Protein AF-A0A2W7ARC0-F1 (afdb_monomer_lite)

Secondary structure (DSSP, 8-state):
----PPP-PPP---TT--SPPPEEESSSSEEEEE-TTSEEEEEETTTTEEEEEEE---TTS---EEEEEEE-----SSS--PPPEEEEEETTS-EEEEETTT--EEEE--SSSSEEEEEEE-TTSS-EEEEEEP---------

pLDDT: mean 78.65, std 15.86, range [43.88, 94.88]

Sequence (143 aa):
MPKVTPKNYTDITLENHIGGSEVAAIDSETVVVSSRLGNLSVIDLKSMQIVKQNFVGSDYGSCTLRSLQTHLGYANDDESQIDPSCAVATQGGYGVFWDLKQLEAKKFYPDSEGSVACVAFIPTRDLLAMGMGSYPLTHYPMK

Structure (mmCIF, N/CA/C/O backbone):
data_AF-A0A2W7ARC0-F1
#
_entry.id   AF-A0A2W7ARC0-F1
#
loop_
_atom_site.group_PDB
_atom_site.id
_atom_site.type_symbol
_atom_site.label_atom_id
_atom_site.label_alt_id
_atom_site.label_comp_id
_atom_site.label_asym_id
_atom_site.label_entity_id
_atom_site.label_seq_id
_atom_site.pdbx_PDB_ins_code
_atom_site.Cartn_x
_atom_site.Cartn_y
_atom_site.Cartn_z
_atom_site.occupancy
_atom_site.B_iso_or_equiv
_atom_site.auth_seq_id
_atom_site.auth_comp_id
_atom_site.auth_asym_id
_atom_site.auth_atom_id
_atom_site.pdbx_PDB_model_num
ATOM 1 N N . MET A 1 1 ? -41.002 -4.496 14.009 1.00 55.19 1 MET A N 1
ATOM 2 C CA . MET A 1 1 ? -39.684 -4.346 13.353 1.00 55.19 1 MET A CA 1
ATOM 3 C C . MET A 1 1 ? -39.048 -3.062 13.866 1.00 55.19 1 MET A C 1
ATOM 5 O O . MET A 1 1 ? -39.725 -2.040 13.799 1.00 55.19 1 MET A O 1
ATOM 9 N N . PRO A 1 2 ? -37.838 -3.087 14.450 1.00 45.12 2 PRO A N 1
ATOM 10 C CA . PRO A 1 2 ? -37.184 -1.863 14.903 1.00 45.12 2 PRO A CA 1
ATOM 11 C C . PRO A 1 2 ? -36.815 -0.991 13.695 1.00 45.12 2 PRO A C 1
ATOM 13 O O . PRO A 1 2 ? -36.273 -1.480 12.706 1.00 45.12 2 PRO A O 1
ATOM 16 N N . LYS A 1 3 ? -37.147 0.303 13.767 1.00 43.88 3 LYS A N 1
ATOM 17 C CA . LYS A 1 3 ? -36.721 1.315 12.795 1.00 43.88 3 LYS A CA 1
ATOM 18 C C . LYS A 1 3 ? -35.213 1.509 12.955 1.00 43.88 3 LYS A C 1
ATOM 20 O O . LYS A 1 3 ? -34.773 2.013 13.984 1.00 43.88 3 LYS A O 1
ATOM 25 N N . VAL A 1 4 ? -34.435 1.105 11.955 1.00 54.69 4 VAL A N 1
ATOM 26 C CA . VAL A 1 4 ? -33.015 1.456 11.878 1.00 54.69 4 VAL A CA 1
ATOM 27 C C . VAL A 1 4 ? -32.942 2.904 11.414 1.00 54.69 4 VAL A C 1
ATOM 29 O O . VAL A 1 4 ? -33.213 3.208 10.254 1.00 54.69 4 VAL A O 1
ATOM 32 N N . THR A 1 5 ? -32.644 3.812 12.335 1.00 50.38 5 THR A N 1
ATOM 33 C CA . THR A 1 5 ? -32.344 5.203 11.996 1.00 50.38 5 THR A CA 1
ATOM 34 C C . THR A 1 5 ? -30.940 5.236 11.387 1.00 50.38 5 THR A C 1
ATOM 36 O O . THR A 1 5 ? -30.013 4.740 12.035 1.00 50.38 5 THR A O 1
ATOM 39 N N . PRO A 1 6 ? -30.745 5.759 10.162 1.00 52.31 6 PRO A N 1
ATOM 40 C CA . PRO A 1 6 ? -29.411 5.869 9.584 1.00 52.31 6 PRO A CA 1
ATOM 41 C C . PRO A 1 6 ? -28.546 6.738 10.501 1.00 52.31 6 PRO A C 1
ATOM 43 O O . PRO A 1 6 ? -28.957 7.825 10.909 1.00 52.31 6 PRO A O 1
ATOM 46 N N . LYS A 1 7 ? -27.369 6.229 10.879 1.00 60.94 7 LYS A N 1
ATOM 47 C CA . LYS A 1 7 ? -26.376 7.037 11.588 1.00 60.94 7 LYS A CA 1
ATOM 48 C C . LYS A 1 7 ? -25.943 8.158 10.646 1.00 60.94 7 LYS A C 1
ATOM 50 O O . LYS A 1 7 ? -25.679 7.900 9.476 1.00 60.94 7 LYS A O 1
ATOM 55 N N . ASN A 1 8 ? -25.879 9.383 11.160 1.00 49.66 8 ASN A N 1
ATOM 56 C CA . ASN A 1 8 ? -25.238 10.483 10.451 1.00 49.66 8 ASN A CA 1
ATOM 57 C C . ASN A 1 8 ? -23.766 10.105 10.270 1.00 49.66 8 ASN A C 1
ATOM 59 O O . ASN A 1 8 ? -23.024 10.037 11.250 1.00 49.66 8 ASN A O 1
ATOM 63 N N . TYR A 1 9 ? -23.378 9.781 9.041 1.00 50.75 9 TYR A N 1
ATOM 64 C CA . TYR A 1 9 ? -21.982 9.593 8.688 1.00 50.75 9 TYR A CA 1
ATOM 65 C C . TYR A 1 9 ? -21.359 10.984 8.621 1.00 50.75 9 TYR A C 1
ATOM 67 O O . TYR A 1 9 ? -21.796 11.823 7.838 1.00 50.75 9 TYR A O 1
ATOM 75 N N . THR A 1 10 ? -20.397 11.258 9.494 1.00 54.50 10 THR A N 1
ATOM 76 C CA . THR A 1 10 ? -19.549 12.438 9.345 1.00 54.50 10 THR A CA 1
ATOM 77 C C . THR A 1 10 ? -18.678 12.198 8.118 1.00 54.50 10 THR A C 1
ATOM 79 O O . THR A 1 10 ? -17.934 11.216 8.087 1.00 54.50 10 THR A O 1
ATOM 82 N N . ASP A 1 11 ? -18.795 13.053 7.105 1.00 59.78 11 ASP A N 1
ATOM 83 C CA . ASP A 1 11 ? -17.929 12.982 5.932 1.00 59.78 11 ASP A CA 1
ATOM 84 C C . ASP A 1 11 ? -16.473 13.178 6.370 1.00 59.78 11 ASP A C 1
ATOM 86 O O . ASP A 1 11 ? -16.124 14.182 6.997 1.00 59.78 11 ASP A O 1
ATOM 90 N N . ILE A 1 12 ? -15.609 12.211 6.052 1.00 60.75 12 ILE A N 1
ATOM 91 C CA . ILE A 1 12 ? -14.163 12.411 6.154 1.00 60.75 12 ILE A CA 1
ATOM 92 C C . ILE A 1 12 ? -13.763 13.222 4.932 1.00 60.75 12 ILE A C 1
ATOM 94 O O . ILE A 1 12 ? -13.581 12.676 3.841 1.00 60.75 12 ILE A O 1
ATOM 98 N N . THR A 1 13 ? -13.609 14.530 5.107 1.00 63.31 13 THR A N 1
ATOM 99 C CA . THR A 1 13 ? -12.986 15.354 4.076 1.00 63.31 13 THR A CA 1
ATOM 100 C C . THR A 1 13 ? -11.495 15.055 4.070 1.00 63.31 13 THR A C 1
ATOM 102 O O . THR A 1 13 ? -10.721 15.539 4.892 1.00 63.31 13 THR A O 1
ATOM 105 N N . LEU A 1 14 ? -11.081 14.224 3.123 1.00 65.31 14 LEU A N 1
ATOM 106 C CA . LEU A 1 14 ? -9.682 13.991 2.822 1.00 65.31 14 LEU A CA 1
ATOM 107 C C . LEU A 1 14 ? -9.143 15.192 2.028 1.00 65.31 14 LEU A C 1
ATOM 109 O O . LEU A 1 14 ? -8.971 15.108 0.817 1.00 65.31 14 LEU A O 1
ATOM 113 N N . GLU A 1 15 ? -8.883 16.319 2.698 1.00 56.25 15 GLU A N 1
ATOM 114 C CA . GLU A 1 15 ? -8.500 17.601 2.061 1.00 56.25 15 GLU A CA 1
ATOM 115 C C . GLU A 1 15 ? -7.255 17.503 1.153 1.00 56.25 15 GLU A C 1
ATOM 117 O O . GLU A 1 15 ? -7.057 18.327 0.264 1.00 56.25 15 GLU A O 1
ATOM 122 N N . ASN A 1 16 ? -6.459 16.439 1.309 1.00 56.88 16 ASN A N 1
ATOM 123 C CA . ASN A 1 16 ? -5.255 16.151 0.523 1.00 56.88 16 ASN A CA 1
ATOM 124 C C . ASN A 1 16 ? -5.416 15.004 -0.499 1.00 56.88 16 ASN A C 1
ATOM 126 O O . ASN A 1 16 ? -4.430 14.568 -1.109 1.00 56.88 16 ASN A O 1
ATOM 130 N N . HIS A 1 17 ? -6.631 14.480 -0.681 1.00 59.38 17 HIS A N 1
ATOM 131 C CA . HIS A 1 17 ? -6.941 13.445 -1.667 1.00 59.38 17 HIS A CA 1
ATOM 132 C C . HIS A 1 17 ? -7.641 14.062 -2.874 1.00 59.38 17 HIS A C 1
ATOM 134 O O . HIS A 1 17 ? -8.861 14.149 -2.954 1.00 59.38 17 HIS A O 1
ATOM 140 N N . ILE A 1 18 ? -6.834 14.509 -3.834 1.00 60.06 18 ILE A N 1
ATOM 141 C CA . ILE A 1 18 ? -7.318 15.040 -5.109 1.00 60.06 18 ILE A CA 1
ATOM 142 C C . ILE A 1 18 ? -7.261 13.927 -6.165 1.00 60.06 18 ILE A C 1
ATOM 144 O O . ILE A 1 18 ? -6.210 13.316 -6.375 1.00 60.06 18 ILE A O 1
ATOM 148 N N . GLY A 1 19 ? -8.373 13.700 -6.872 1.00 60.50 19 GLY A N 1
ATOM 149 C CA . GLY A 1 19 ? -8.468 12.791 -8.020 1.00 60.50 19 GLY A CA 1
ATOM 150 C C . GLY A 1 19 ? -8.958 11.376 -7.692 1.00 60.50 19 GLY A C 1
ATOM 151 O O . GLY A 1 19 ? -9.527 11.133 -6.639 1.00 60.50 19 GLY A O 1
ATOM 152 N N . GLY A 1 20 ? -8.788 10.444 -8.637 1.00 65.19 20 GLY A N 1
ATOM 153 C CA . GLY A 1 20 ? -9.197 9.045 -8.457 1.00 65.19 20 GLY A CA 1
ATOM 154 C C . GLY A 1 20 ? -8.427 8.369 -7.321 1.00 65.19 20 GLY A C 1
ATOM 155 O O . GLY A 1 20 ? -7.199 8.313 -7.382 1.00 65.19 20 GLY A O 1
ATOM 156 N N . SER A 1 21 ? -9.160 7.880 -6.325 1.00 78.88 21 SER A N 1
ATOM 157 C CA . SER A 1 21 ? -8.637 7.158 -5.165 1.00 78.88 21 SER A CA 1
ATOM 158 C C . SER A 1 21 ? -8.876 5.662 -5.310 1.00 78.88 21 SER A C 1
ATOM 160 O O . SER A 1 21 ? -9.968 5.238 -5.686 1.00 78.88 21 SER A O 1
ATOM 162 N N . GLU A 1 22 ? -7.871 4.864 -4.965 1.00 87.31 22 GLU A N 1
ATOM 163 C CA . GLU A 1 22 ? -8.044 3.432 -4.721 1.00 87.31 22 GLU A CA 1
ATOM 164 C C . GLU A 1 22 ? -8.187 3.185 -3.219 1.00 87.31 22 GLU A C 1
ATOM 166 O O . GLU A 1 22 ? -7.538 3.859 -2.411 1.00 87.31 22 GLU A O 1
ATOM 171 N N . VAL A 1 23 ? -9.030 2.217 -2.860 1.00 91.56 23 VAL A N 1
ATOM 172 C CA . VAL A 1 23 ? -9.313 1.826 -1.477 1.00 91.56 23 VAL A CA 1
ATOM 173 C C . VAL A 1 23 ? -9.073 0.330 -1.335 1.00 91.56 23 VAL A C 1
ATOM 175 O O . VAL A 1 23 ? -9.568 -0.451 -2.145 1.00 91.56 23 VAL A O 1
ATOM 178 N N . ALA A 1 24 ? -8.349 -0.065 -0.293 1.00 93.38 24 ALA A N 1
ATOM 179 C CA . ALA A 1 24 ? -8.139 -1.461 0.065 1.00 93.38 24 ALA A CA 1
ATOM 180 C C . ALA A 1 24 ? -8.403 -1.661 1.560 1.00 93.38 24 ALA A C 1
ATOM 182 O O . ALA A 1 24 ? -7.939 -0.880 2.391 1.00 93.38 24 ALA A O 1
ATOM 183 N N . ALA A 1 25 ? -9.164 -2.696 1.911 1.00 93.06 25 ALA A N 1
ATOM 184 C CA . ALA A 1 25 ? -9.420 -3.033 3.307 1.00 93.06 25 ALA A CA 1
ATOM 185 C C . ALA A 1 25 ? -8.179 -3.676 3.924 1.00 93.06 25 ALA A C 1
ATOM 187 O O . ALA A 1 25 ? -7.633 -4.615 3.351 1.00 93.06 25 ALA A O 1
ATOM 188 N N . ILE A 1 26 ? -7.735 -3.184 5.078 1.00 90.94 26 ILE A N 1
ATOM 189 C CA . ILE A 1 26 ? -6.732 -3.899 5.870 1.00 90.94 26 ILE A CA 1
ATOM 190 C C . ILE A 1 26 ? -7.485 -4.950 6.673 1.00 90.94 26 ILE A C 1
ATOM 192 O O . ILE A 1 26 ? -7.276 -6.130 6.461 1.00 90.94 26 ILE A O 1
ATOM 196 N N . ASP A 1 27 ? -8.432 -4.530 7.508 1.00 90.31 27 ASP A N 1
ATOM 197 C CA . ASP A 1 27 ? -9.281 -5.410 8.308 1.00 90.31 27 ASP A CA 1
ATOM 198 C C . ASP A 1 27 ? -10.741 -4.914 8.303 1.00 90.31 27 ASP A C 1
ATOM 200 O O . ASP A 1 27 ? -11.146 -4.116 7.455 1.00 90.31 27 ASP A O 1
ATOM 204 N N . SER A 1 28 ? -11.568 -5.417 9.223 1.00 89.50 28 SER A N 1
ATOM 205 C CA . SER A 1 28 ? -12.978 -5.020 9.338 1.00 89.50 28 SER A CA 1
ATOM 206 C C . SER A 1 28 ? -13.199 -3.580 9.816 1.00 89.50 28 SER A C 1
ATOM 208 O O . SER A 1 28 ? -14.323 -3.084 9.759 1.00 89.50 28 SER A O 1
ATOM 210 N N . GLU A 1 29 ? -12.166 -2.928 10.337 1.00 92.81 29 GLU A N 1
ATOM 211 C CA . GLU A 1 29 ? -12.225 -1.628 11.006 1.00 92.81 29 GLU A CA 1
ATOM 212 C C . GLU A 1 29 ? -11.276 -0.605 10.386 1.00 92.81 29 GLU A C 1
ATOM 214 O O . GLU A 1 29 ? -11.409 0.581 10.670 1.00 92.81 29 GLU A O 1
ATOM 219 N N . THR A 1 30 ? -10.353 -1.024 9.522 1.00 92.81 30 THR A N 1
ATOM 220 C CA . THR A 1 30 ? -9.344 -0.151 8.932 1.00 92.81 30 THR A CA 1
ATOM 221 C C . THR A 1 30 ? -9.199 -0.352 7.426 1.00 92.81 30 THR A C 1
ATOM 223 O O . THR A 1 30 ? -9.234 -1.465 6.895 1.00 92.81 30 THR A O 1
ATOM 226 N N . VAL A 1 31 ? -9.015 0.757 6.708 1.00 94.38 31 VAL A N 1
ATOM 227 C CA . VAL A 1 31 ? -8.797 0.777 5.252 1.00 94.38 31 VAL A CA 1
ATOM 228 C C . VAL A 1 31 ? -7.579 1.621 4.907 1.00 94.38 31 VAL A C 1
ATOM 230 O O . VAL A 1 31 ? -7.291 2.598 5.593 1.00 94.38 31 VAL A O 1
ATOM 233 N N . VAL A 1 32 ? -6.890 1.288 3.817 1.00 94.50 32 VAL A N 1
ATOM 234 C CA . VAL A 1 32 ? -5.941 2.190 3.155 1.00 94.50 32 VAL A CA 1
ATOM 235 C C . VAL A 1 32 ? -6.660 2.890 2.014 1.00 94.50 32 VAL A C 1
ATOM 237 O O . VAL A 1 32 ? -7.270 2.242 1.165 1.00 94.50 32 VAL A O 1
ATOM 240 N N . VAL A 1 33 ? -6.542 4.211 1.969 1.00 92.94 33 VAL A N 1
ATOM 241 C CA . VAL A 1 33 ? -6.995 5.047 0.860 1.00 92.94 33 VAL A CA 1
ATOM 242 C C . VAL A 1 33 ? -5.791 5.714 0.226 1.00 92.94 33 VAL A C 1
ATOM 244 O O . VAL A 1 33 ? -4.914 6.229 0.920 1.00 92.94 33 VAL A O 1
ATOM 247 N N . SER A 1 34 ? -5.762 5.730 -1.098 1.00 90.50 34 SER A N 1
ATOM 248 C CA . SER A 1 34 ? -4.731 6.415 -1.866 1.00 90.50 34 SER A CA 1
ATOM 249 C C . SER A 1 34 ? -5.224 7.705 -2.514 1.00 90.50 34 SER A C 1
ATOM 251 O O . SER A 1 34 ? -6.390 7.823 -2.891 1.00 90.50 34 SER A O 1
ATOM 253 N N . SER A 1 35 ? -4.307 8.656 -2.701 1.00 87.62 35 SER A N 1
ATOM 254 C CA . SER A 1 35 ? -4.512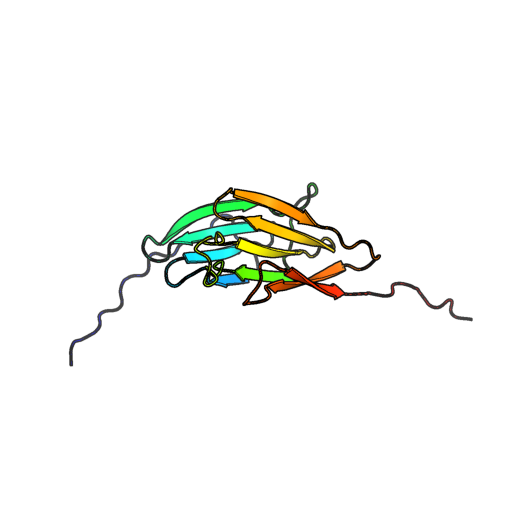 9.846 -3.529 1.00 87.62 35 SER A CA 1
ATOM 255 C C . SER A 1 35 ? -3.698 9.774 -4.818 1.00 87.62 35 SER A C 1
ATOM 257 O O . SER A 1 35 ? -2.639 9.145 -4.860 1.00 87.62 35 SER A O 1
ATOM 259 N N . ARG A 1 36 ? -4.096 10.530 -5.854 1.00 81.56 36 ARG A N 1
ATOM 260 C CA . ARG A 1 36 ? -3.255 10.710 -7.058 1.00 81.56 36 ARG A CA 1
ATOM 261 C C . ARG A 1 36 ? -1.941 11.441 -6.800 1.00 81.56 36 ARG A C 1
ATOM 263 O O . ARG A 1 36 ? -1.055 11.467 -7.656 1.00 81.56 36 ARG A O 1
ATOM 270 N N . LEU A 1 37 ? -1.810 12.090 -5.649 1.00 84.00 37 LEU A N 1
ATOM 271 C CA . LEU A 1 37 ? -0.558 12.730 -5.274 1.00 84.00 37 LEU A CA 1
ATOM 272 C C . LEU A 1 37 ? 0.451 11.711 -4.737 1.00 84.00 37 LEU A C 1
ATOM 274 O O . LEU A 1 37 ? 1.626 12.040 -4.660 1.00 84.00 37 LEU A O 1
ATOM 278 N N . GLY A 1 38 ? 0.028 10.474 -4.458 1.00 87.38 38 GLY A N 1
ATOM 279 C CA . GLY A 1 38 ? 0.865 9.444 -3.853 1.00 87.38 38 GLY A CA 1
ATOM 280 C C . GLY A 1 38 ? 0.778 9.429 -2.330 1.00 87.38 38 GLY A C 1
ATOM 281 O O . GLY A 1 38 ? 1.660 8.871 -1.690 1.00 87.38 38 GLY A O 1
ATOM 282 N N . ASN A 1 39 ? -0.250 10.040 -1.731 1.00 89.69 39 ASN A N 1
ATOM 283 C CA . ASN A 1 39 ? -0.521 9.855 -0.306 1.00 89.69 39 ASN A CA 1
ATOM 284 C C . ASN A 1 39 ? -1.251 8.529 -0.102 1.00 89.69 39 ASN A C 1
ATOM 286 O O . ASN A 1 39 ? -2.242 8.267 -0.780 1.00 89.69 39 ASN A O 1
ATOM 290 N N . LEU A 1 40 ? -0.798 7.739 0.862 1.00 92.00 40 LEU A N 1
ATOM 291 C CA . LEU A 1 40 ? -1.526 6.610 1.420 1.00 92.00 40 LEU A CA 1
ATOM 292 C C . LEU A 1 40 ? -1.968 6.986 2.828 1.00 92.00 40 LEU A C 1
ATOM 294 O O . LEU A 1 40 ? -1.141 7.379 3.646 1.00 92.00 40 LEU A O 1
ATOM 298 N N . SER A 1 41 ? -3.258 6.870 3.111 1.00 93.19 41 SER A N 1
ATOM 299 C CA . SER A 1 41 ? -3.852 7.172 4.411 1.00 93.19 41 SER A CA 1
ATOM 300 C C . SER A 1 41 ? -4.539 5.923 4.943 1.00 93.19 41 SER A C 1
ATOM 302 O O . SER A 1 41 ? -5.407 5.373 4.272 1.00 93.19 41 SER A O 1
ATOM 304 N N . VAL A 1 42 ? -4.174 5.486 6.146 1.00 94.25 42 VAL A N 1
ATOM 305 C CA . VAL A 1 42 ? -4.932 4.469 6.880 1.00 94.25 42 VAL A CA 1
ATOM 306 C C . VAL A 1 42 ? -6.037 5.173 7.645 1.00 94.25 42 VAL A C 1
ATOM 308 O O . VAL A 1 42 ? -5.755 6.081 8.427 1.00 94.25 42 VAL A O 1
ATOM 311 N N . ILE A 1 43 ? -7.275 4.752 7.425 1.00 93.88 43 ILE A N 1
ATOM 312 C CA . ILE A 1 43 ? -8.461 5.306 8.067 1.00 93.88 43 ILE A CA 1
ATOM 313 C C . ILE A 1 43 ? -9.045 4.250 8.992 1.00 93.88 43 ILE A C 1
ATOM 315 O O . ILE A 1 43 ? -9.326 3.134 8.556 1.00 93.88 43 ILE A O 1
ATOM 319 N N . ASP A 1 44 ? -9.248 4.623 10.250 1.00 93.19 44 ASP A N 1
ATOM 320 C CA . ASP A 1 44 ? -10.059 3.857 11.188 1.00 93.19 44 ASP A CA 1
ATOM 321 C C . ASP A 1 44 ? -11.538 4.187 10.950 1.00 93.19 44 ASP A C 1
ATOM 323 O O . ASP A 1 44 ? -11.967 5.334 11.070 1.00 93.19 44 ASP A O 1
ATOM 327 N N . LEU A 1 45 ? -12.319 3.177 10.577 1.00 90.75 45 LEU A N 1
ATOM 328 C CA . LEU A 1 45 ? -13.721 3.302 10.178 1.00 90.75 45 LEU A CA 1
ATOM 329 C C . LEU A 1 45 ? -14.663 3.541 11.363 1.00 90.75 45 LEU A C 1
ATOM 331 O O . LEU A 1 45 ? -15.796 3.979 11.169 1.00 90.75 45 LEU A O 1
ATOM 335 N N . LYS A 1 46 ? -14.237 3.239 12.595 1.00 91.94 46 LYS A N 1
ATOM 336 C CA . LYS A 1 46 ? -15.052 3.476 13.796 1.00 91.94 46 LYS A CA 1
ATOM 337 C C . LYS A 1 46 ? -15.025 4.942 14.205 1.00 91.94 46 LYS A C 1
ATOM 339 O O . LYS A 1 46 ? -16.067 5.530 14.486 1.00 91.94 46 LYS A O 1
ATOM 344 N N . SER A 1 47 ? -13.826 5.503 14.272 1.00 91.69 47 SER A N 1
ATOM 345 C CA . SER A 1 47 ? -13.546 6.890 14.636 1.00 91.69 47 SER A CA 1
ATOM 346 C C . SER A 1 47 ? -13.633 7.838 13.444 1.00 91.69 47 SER A C 1
ATOM 348 O O . SER A 1 47 ? -13.766 9.046 13.640 1.00 91.69 47 SER A O 1
ATOM 350 N N . MET A 1 48 ? -13.586 7.297 12.223 1.00 88.38 48 MET A N 1
ATOM 351 C CA . MET A 1 48 ? -13.536 8.056 10.978 1.00 88.38 48 MET A CA 1
ATOM 352 C C . MET A 1 48 ? -12.330 9.010 10.948 1.00 88.38 48 MET A C 1
ATOM 354 O O . MET A 1 48 ? -12.439 10.157 10.521 1.00 88.38 48 MET A O 1
ATOM 358 N N . GLN A 1 49 ? -11.177 8.551 11.447 1.00 90.31 49 GLN A N 1
ATOM 359 C CA . GLN A 1 49 ? -9.939 9.333 11.532 1.00 90.31 49 GLN A CA 1
ATOM 360 C C . GLN A 1 49 ? -8.812 8.703 10.718 1.00 90.31 49 GLN A C 1
ATOM 362 O O . GLN A 1 49 ? -8.702 7.480 10.617 1.00 90.31 49 GLN A O 1
ATOM 367 N N . ILE A 1 50 ? -7.928 9.551 10.187 1.00 91.81 50 ILE A N 1
ATOM 368 C CA . ILE A 1 50 ? -6.651 9.102 9.627 1.00 91.81 50 ILE A CA 1
ATOM 369 C C . ILE A 1 50 ? -5.740 8.721 10.795 1.00 91.81 50 ILE A C 1
ATOM 371 O O . ILE A 1 50 ? -5.363 9.574 11.595 1.00 91.81 50 ILE A O 1
ATOM 375 N N . VAL A 1 51 ? -5.372 7.445 10.883 1.00 94.12 51 VAL A N 1
ATOM 376 C CA . VAL A 1 51 ? -4.503 6.926 11.952 1.00 94.12 51 VAL A CA 1
ATOM 377 C C . VAL A 1 51 ? -3.043 6.814 11.524 1.00 94.12 51 VAL A C 1
ATOM 379 O O . VAL A 1 51 ? -2.151 6.868 12.366 1.00 94.12 51 VAL A O 1
ATOM 382 N N . LYS A 1 52 ? -2.781 6.655 10.220 1.00 93.38 52 LYS A N 1
ATOM 383 C CA . LYS A 1 52 ? -1.428 6.608 9.642 1.00 93.38 52 LYS A CA 1
ATOM 384 C C . LYS A 1 52 ? -1.436 7.261 8.270 1.00 93.38 52 LYS A C 1
ATOM 386 O O . LYS A 1 52 ? -2.427 7.169 7.547 1.00 93.38 52 LYS A O 1
ATOM 391 N N . GLN A 1 53 ? -0.321 7.866 7.886 1.00 92.44 53 GLN A N 1
ATOM 392 C CA . GLN A 1 53 ? -0.150 8.406 6.546 1.00 92.44 53 GLN A CA 1
ATOM 393 C C . GLN A 1 53 ? 1.286 8.215 6.072 1.00 92.44 53 GLN A C 1
ATOM 395 O O . GLN A 1 53 ? 2.221 8.311 6.863 1.00 92.44 53 GLN A O 1
ATOM 400 N N . ASN A 1 54 ? 1.449 7.956 4.779 1.00 91.81 54 ASN A N 1
ATOM 401 C CA . ASN A 1 54 ? 2.750 7.880 4.135 1.00 91.81 54 ASN A CA 1
ATOM 402 C C . ASN A 1 54 ? 2.683 8.461 2.719 1.00 91.81 54 ASN A C 1
ATOM 404 O O . ASN A 1 54 ? 1.640 8.405 2.067 1.00 91.81 54 ASN A O 1
ATOM 408 N N . PHE A 1 55 ? 3.790 9.019 2.241 1.00 90.75 55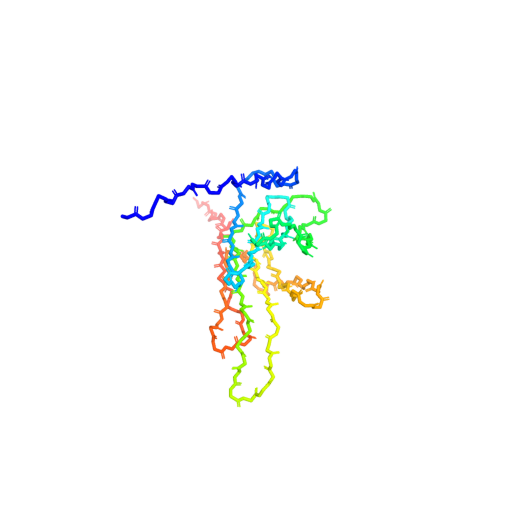 PHE A N 1
ATOM 409 C CA . PHE A 1 55 ? 3.915 9.519 0.879 1.00 90.75 55 PHE A CA 1
ATOM 410 C C . PHE A 1 55 ? 4.785 8.561 0.065 1.00 90.75 55 PHE A C 1
ATOM 412 O O . PHE A 1 55 ? 5.978 8.417 0.313 1.00 90.75 55 PHE A O 1
ATOM 419 N N . VAL A 1 56 ? 4.185 7.916 -0.932 1.00 89.62 56 VAL A N 1
ATOM 420 C CA . VAL A 1 56 ? 4.843 6.944 -1.824 1.00 89.62 56 VAL A CA 1
ATOM 421 C C . VAL A 1 56 ? 5.159 7.530 -3.200 1.00 89.62 56 VAL A C 1
ATOM 423 O O . VAL A 1 56 ? 5.511 6.807 -4.140 1.00 89.62 56 VAL A O 1
ATOM 426 N N . GLY A 1 57 ? 5.023 8.850 -3.338 1.00 85.00 57 GLY A N 1
ATOM 427 C CA . GLY A 1 57 ? 5.269 9.546 -4.586 1.00 85.00 57 GLY A CA 1
ATOM 428 C C . GLY A 1 57 ? 6.735 9.614 -5.007 1.00 85.00 57 GLY A C 1
ATOM 429 O O . GLY A 1 57 ? 7.650 9.153 -4.313 1.00 85.00 57 GLY A O 1
ATOM 430 N N . SER A 1 58 ? 6.943 10.157 -6.207 1.00 79.44 58 SER A N 1
ATOM 431 C CA . SER A 1 58 ? 8.280 10.459 -6.712 1.00 79.44 58 SER A CA 1
ATOM 432 C C . SER A 1 58 ? 8.748 11.817 -6.194 1.00 79.44 58 SER A C 1
ATOM 434 O O . SER A 1 58 ? 7.927 12.674 -5.853 1.00 79.44 58 SER A O 1
ATOM 436 N N . ASP A 1 59 ? 10.060 12.030 -6.203 1.00 72.12 59 ASP A N 1
ATOM 437 C CA . ASP A 1 59 ? 10.684 13.291 -5.782 1.00 72.12 59 ASP A CA 1
ATOM 438 C C . ASP A 1 59 ? 10.279 14.476 -6.684 1.00 72.12 59 ASP A C 1
ATOM 440 O O . ASP A 1 59 ? 10.449 15.634 -6.314 1.00 72.12 59 ASP A O 1
ATOM 444 N N . TYR A 1 60 ? 9.693 14.189 -7.854 1.00 65.44 60 TYR A N 1
ATOM 445 C CA . TYR A 1 60 ? 9.263 15.169 -8.853 1.00 65.44 60 TYR A CA 1
ATOM 446 C C . TYR A 1 60 ? 7.772 15.540 -8.767 1.00 65.44 60 TYR A C 1
ATOM 448 O O . TYR A 1 60 ? 7.293 16.338 -9.572 1.00 65.44 60 TYR A O 1
ATOM 456 N N . GLY A 1 61 ? 7.047 15.020 -7.770 1.00 61.31 61 GLY A N 1
ATOM 457 C CA . GLY A 1 61 ? 5.665 15.402 -7.481 1.00 61.31 61 GLY A CA 1
ATOM 458 C C . GLY A 1 61 ? 4.611 14.606 -8.260 1.00 61.31 61 GLY A C 1
ATOM 459 O O . GLY A 1 61 ? 4.764 14.305 -9.438 1.00 61.31 61 GLY A O 1
ATOM 460 N N . SER A 1 62 ? 3.517 14.286 -7.557 1.00 65.44 62 SER A N 1
ATOM 461 C CA . SER A 1 62 ? 2.417 13.394 -7.955 1.00 65.44 62 SER A CA 1
ATOM 462 C C . SER A 1 62 ? 2.842 11.967 -8.317 1.00 65.44 62 SER A C 1
ATOM 464 O O . SER A 1 62 ? 3.851 11.690 -8.960 1.00 65.44 62 SER A O 1
ATOM 466 N N . CYS A 1 63 ? 2.038 11.011 -7.871 1.00 74.56 63 CYS A N 1
ATOM 467 C CA . CYS A 1 63 ? 2.217 9.614 -8.192 1.00 74.56 63 CYS A CA 1
ATOM 468 C C . CYS A 1 63 ? 0.841 8.985 -8.253 1.00 74.56 63 CYS A C 1
ATOM 470 O O . CYS A 1 63 ? 0.210 8.703 -7.235 1.00 74.56 63 CYS A O 1
ATOM 472 N N . THR A 1 64 ? 0.351 8.832 -9.477 1.00 81.31 64 THR A N 1
ATOM 473 C CA . THR A 1 64 ? -0.893 8.108 -9.689 1.00 81.31 64 THR A CA 1
ATOM 474 C C . THR A 1 64 ? -0.606 6.628 -9.476 1.00 81.31 64 THR A C 1
ATOM 476 O O . THR A 1 64 ? 0.351 6.086 -10.039 1.00 81.31 64 THR A O 1
ATOM 479 N N . LEU A 1 65 ? -1.415 5.981 -8.645 1.00 87.00 65 LEU A N 1
ATOM 480 C CA . LEU A 1 65 ? -1.316 4.546 -8.429 1.00 87.00 65 LEU A CA 1
ATOM 481 C C . LEU A 1 65 ? -2.000 3.793 -9.570 1.00 87.00 65 LEU A C 1
ATOM 483 O O . LEU A 1 65 ? -2.903 4.312 -10.226 1.00 87.00 65 LEU A O 1
ATOM 487 N N . ARG A 1 66 ? -1.509 2.586 -9.838 1.00 87.69 66 ARG A N 1
ATOM 488 C CA . ARG A 1 66 ? -2.125 1.629 -10.767 1.00 87.69 66 ARG A CA 1
ATOM 489 C C . ARG A 1 66 ? -2.806 0.470 -10.043 1.00 87.69 66 ARG A C 1
ATOM 491 O O . ARG A 1 66 ? -3.604 -0.236 -10.648 1.00 87.69 66 ARG A O 1
ATOM 498 N N . SER A 1 67 ? -2.368 0.203 -8.818 1.00 92.00 67 SER A N 1
ATOM 499 C CA . SER A 1 67 ? -2.812 -0.919 -8.008 1.00 92.00 67 SER A CA 1
ATOM 500 C C . SER A 1 67 ? -2.449 -0.638 -6.560 1.00 92.00 67 SER A C 1
ATOM 502 O O . SER A 1 67 ? -1.299 -0.302 -6.277 1.00 92.00 67 SER A O 1
ATOM 504 N N . LEU A 1 68 ? -3.394 -0.866 -5.661 1.00 94.38 68 LEU A N 1
ATOM 505 C CA . LEU A 1 68 ? -3.239 -0.874 -4.214 1.00 94.38 68 LEU A CA 1
ATOM 506 C C . LEU A 1 68 ? -3.737 -2.219 -3.692 1.00 94.38 68 LEU A C 1
ATOM 508 O O . LEU A 1 68 ? -4.844 -2.646 -4.018 1.00 94.38 68 LEU A O 1
ATOM 512 N N . GLN A 1 69 ? -2.915 -2.891 -2.895 1.00 94.88 69 GLN A N 1
ATOM 513 C CA . GLN A 1 69 ? -3.261 -4.135 -2.217 1.00 94.88 69 GLN A CA 1
ATOM 514 C C . GLN A 1 69 ? -2.807 -4.079 -0.766 1.00 94.88 69 GLN A C 1
ATOM 516 O O . GLN A 1 69 ? -1.816 -3.434 -0.433 1.00 94.88 69 GLN A O 1
ATOM 521 N N . THR A 1 70 ? -3.523 -4.784 0.091 1.00 92.94 70 THR A N 1
ATOM 522 C CA . THR A 1 70 ? -3.265 -4.903 1.525 1.00 92.94 70 THR A CA 1
ATOM 523 C C . THR A 1 70 ? -3.113 -6.373 1.881 1.00 92.94 70 THR A C 1
ATOM 525 O O . THR A 1 70 ? -3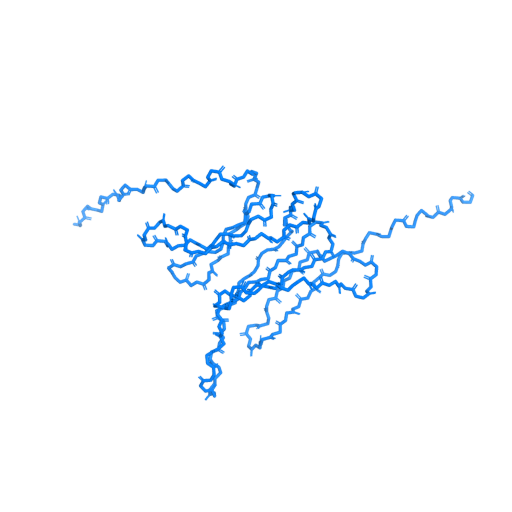.668 -7.254 1.224 1.00 92.94 70 THR A O 1
ATOM 528 N N . HIS A 1 71 ? -2.347 -6.639 2.928 1.00 89.31 71 HIS A N 1
ATOM 529 C CA . HIS A 1 71 ? -2.183 -7.961 3.497 1.00 89.31 71 HIS A CA 1
ATOM 530 C C . HIS A 1 71 ? -2.220 -7.833 5.012 1.00 89.31 71 HIS A C 1
ATOM 532 O O . HIS A 1 71 ? -1.469 -7.057 5.594 1.00 89.31 71 HIS A O 1
ATOM 538 N N . LEU A 1 72 ? -3.119 -8.581 5.647 1.00 82.50 72 LEU A N 1
ATOM 539 C CA . LEU A 1 72 ? -3.278 -8.592 7.103 1.00 82.50 72 LEU A CA 1
ATOM 540 C C . LEU A 1 72 ? -2.065 -9.154 7.838 1.00 82.50 72 LEU A C 1
ATOM 542 O O . LEU A 1 72 ? -1.915 -8.883 9.024 1.00 82.50 72 LEU A O 1
ATOM 546 N N . GLY A 1 73 ? -1.227 -9.919 7.132 1.00 68.12 73 GLY A N 1
ATOM 547 C CA . GLY A 1 73 ? -0.258 -10.794 7.760 1.00 68.12 73 GLY A CA 1
ATOM 548 C C . GLY A 1 73 ? -0.978 -11.994 8.367 1.00 68.12 73 GLY A C 1
ATOM 549 O O . GLY A 1 73 ? -1.742 -11.870 9.320 1.00 68.12 73 GLY A O 1
ATOM 550 N N . TYR A 1 74 ? -0.782 -13.180 7.799 1.00 60.66 74 TYR A N 1
ATOM 551 C CA . TYR A 1 74 ? -1.258 -14.394 8.452 1.00 60.66 74 TYR A CA 1
ATOM 552 C C . TYR A 1 74 ? -0.257 -14.789 9.533 1.00 60.66 74 TYR A C 1
ATOM 554 O O . TYR A 1 74 ? 0.929 -14.957 9.253 1.00 60.66 74 TYR A O 1
ATOM 562 N N . ALA A 1 75 ? -0.743 -14.966 10.761 1.00 51.34 75 ALA A N 1
ATOM 563 C CA . ALA A 1 75 ? -0.083 -15.863 11.693 1.00 51.34 75 ALA A CA 1
ATOM 564 C C . ALA A 1 75 ? -0.203 -17.260 11.075 1.00 51.34 75 ALA A C 1
ATOM 566 O O . ALA A 1 75 ? -1.298 -17.820 11.004 1.00 51.34 75 ALA A O 1
ATOM 567 N N . ASN A 1 76 ? 0.894 -17.788 10.539 1.00 51.34 76 ASN A N 1
ATOM 568 C CA . ASN A 1 76 ? 0.950 -19.222 10.289 1.00 51.34 76 ASN A CA 1
ATOM 569 C C . ASN A 1 76 ? 0.859 -19.949 11.644 1.00 51.34 76 ASN A C 1
ATOM 571 O O . ASN A 1 76 ? 0.984 -19.324 12.695 1.00 51.34 76 ASN A O 1
ATOM 575 N N . ASP A 1 77 ? 0.680 -21.270 11.623 1.00 52.56 77 ASP A N 1
ATOM 576 C CA . ASP A 1 77 ? 0.614 -22.144 12.812 1.00 52.56 77 ASP A CA 1
ATOM 577 C C . ASP A 1 77 ? 1.835 -22.040 13.766 1.00 52.56 77 ASP A C 1
ATOM 579 O O . ASP A 1 77 ? 1.861 -22.670 14.821 1.00 52.56 77 ASP A O 1
ATOM 583 N N . ASP A 1 78 ? 2.837 -21.239 13.395 1.00 56.38 78 ASP A N 1
ATOM 584 C CA . ASP A 1 78 ? 3.995 -20.814 14.171 1.00 56.38 78 ASP A CA 1
ATOM 585 C C . ASP A 1 78 ? 3.797 -19.313 14.492 1.00 56.38 78 ASP A C 1
ATOM 587 O O . ASP A 1 78 ? 3.817 -18.482 13.583 1.00 56.38 78 ASP A O 1
ATOM 591 N N . GLU A 1 79 ? 3.532 -18.982 15.762 1.00 51.94 79 GLU A N 1
ATOM 592 C CA . GLU A 1 79 ? 2.949 -17.747 16.349 1.00 51.94 79 GLU A CA 1
ATOM 593 C C . GLU A 1 79 ? 3.546 -16.370 15.958 1.00 51.94 79 GLU A C 1
ATOM 595 O O . GLU A 1 79 ? 3.210 -15.344 16.556 1.00 51.94 79 GLU A O 1
ATOM 600 N N . SER A 1 80 ? 4.422 -16.278 14.962 1.00 55.62 80 SER A N 1
ATOM 601 C CA . SER A 1 80 ? 4.866 -15.004 14.404 1.00 55.62 80 SER A CA 1
ATOM 602 C C . SER A 1 80 ? 3.728 -14.332 13.632 1.00 55.62 80 SER A C 1
ATOM 604 O O . SER A 1 80 ? 3.524 -14.562 12.441 1.00 55.62 80 SER A O 1
ATOM 606 N N . GLN A 1 81 ? 2.974 -13.491 14.337 1.00 59.81 81 GLN A N 1
ATOM 607 C CA . GLN A 1 81 ? 2.053 -12.525 13.753 1.00 59.81 81 GLN A CA 1
ATOM 608 C C . GLN A 1 81 ? 2.826 -11.654 12.754 1.00 59.81 81 GLN A C 1
ATOM 610 O O . GLN A 1 81 ? 3.652 -10.830 13.148 1.00 59.81 81 GLN A O 1
ATOM 615 N N . ILE A 1 82 ? 2.589 -11.868 11.459 1.00 65.75 82 ILE A N 1
ATOM 616 C CA . ILE A 1 82 ? 3.073 -10.960 10.421 1.00 65.75 82 ILE A CA 1
ATOM 617 C C . ILE A 1 82 ? 2.260 -9.677 10.551 1.00 65.75 82 ILE A C 1
ATOM 619 O O . ILE A 1 82 ? 1.042 -9.709 10.722 1.00 65.75 82 ILE A O 1
ATOM 623 N N . ASP A 1 83 ? 2.947 -8.547 10.512 1.00 79.38 83 ASP A N 1
ATOM 624 C CA . ASP A 1 83 ? 2.309 -7.254 10.670 1.00 79.38 83 ASP A CA 1
ATOM 625 C C . ASP A 1 83 ? 1.563 -6.847 9.392 1.00 79.38 83 ASP A C 1
ATOM 627 O O . ASP A 1 83 ? 1.975 -7.206 8.282 1.00 79.38 83 ASP A O 1
ATOM 631 N N . PRO A 1 84 ? 0.457 -6.093 9.517 1.00 88.56 84 PRO A N 1
ATOM 632 C CA . PRO A 1 84 ? -0.306 -5.680 8.358 1.00 88.56 84 PRO A CA 1
ATOM 633 C C . PRO A 1 84 ? 0.559 -4.804 7.449 1.00 88.56 84 PRO A C 1
ATOM 635 O O . PRO A 1 84 ? 1.302 -3.926 7.896 1.00 88.56 84 PRO A O 1
ATOM 638 N N . SER A 1 85 ? 0.447 -5.032 6.152 1.00 91.69 85 SER A N 1
ATOM 639 C CA . SER A 1 85 ? 1.239 -4.362 5.132 1.00 91.69 85 SER A CA 1
ATOM 640 C C . SER A 1 85 ? 0.371 -3.968 3.949 1.00 91.69 85 SER A C 1
ATOM 642 O O . SER A 1 85 ? -0.747 -4.453 3.757 1.00 91.69 85 SER A O 1
ATOM 644 N N . CYS A 1 86 ? 0.870 -3.038 3.146 1.00 93.69 86 CYS A N 1
ATOM 645 C CA . CYS A 1 86 ? 0.268 -2.738 1.860 1.00 93.69 86 CYS A CA 1
ATOM 646 C C . CYS A 1 86 ? 1.334 -2.588 0.784 1.00 93.69 86 CYS A C 1
ATOM 648 O O . CYS A 1 86 ? 2.484 -2.248 1.052 1.00 93.69 86 CYS A O 1
ATOM 650 N N . ALA A 1 87 ? 0.941 -2.875 -0.446 1.00 94.69 87 ALA A N 1
ATOM 651 C CA . ALA A 1 87 ? 1.780 -2.744 -1.612 1.00 94.69 87 ALA A CA 1
ATOM 652 C C . ALA A 1 87 ? 1.058 -1.903 -2.653 1.00 94.69 87 ALA A C 1
ATOM 654 O O . ALA A 1 87 ? -0.158 -2.012 -2.834 1.00 94.69 87 ALA A O 1
ATOM 655 N N . VAL A 1 88 ? 1.826 -1.090 -3.368 1.00 94.25 88 VAL A N 1
ATOM 656 C CA . VAL A 1 88 ? 1.317 -0.278 -4.466 1.00 94.25 88 VAL A CA 1
ATOM 657 C C . VAL A 1 88 ? 2.169 -0.428 -5.712 1.00 94.25 88 VAL A C 1
ATOM 659 O O . VAL A 1 88 ? 3.392 -0.523 -5.632 1.00 94.25 88 VAL A O 1
ATOM 662 N N . ALA A 1 89 ? 1.515 -0.399 -6.867 1.00 93.06 89 ALA A N 1
ATOM 663 C CA . ALA A 1 89 ? 2.146 -0.171 -8.158 1.00 93.06 89 ALA A CA 1
ATOM 664 C C . ALA A 1 89 ? 1.934 1.288 -8.562 1.00 93.06 89 ALA A C 1
ATOM 666 O O . ALA A 1 89 ? 0.824 1.815 -8.443 1.00 93.06 89 ALA A O 1
ATOM 667 N N . THR A 1 90 ? 2.976 1.941 -9.066 1.00 90.38 90 THR A N 1
ATOM 668 C CA . THR A 1 90 ? 2.920 3.361 -9.423 1.00 90.38 90 THR A CA 1
ATOM 669 C C . THR A 1 90 ? 2.984 3.581 -10.928 1.00 90.38 90 THR A C 1
ATOM 671 O O . THR A 1 90 ? 3.583 2.810 -11.679 1.00 90.38 90 THR A O 1
ATOM 674 N N . GLN A 1 91 ? 2.426 4.696 -11.400 1.00 85.06 91 GLN A N 1
ATOM 675 C CA . GLN A 1 91 ? 2.633 5.127 -12.782 1.00 85.06 91 GLN A CA 1
ATOM 676 C C . GLN A 1 91 ? 4.085 5.514 -13.084 1.00 85.06 91 GLN A C 1
ATOM 678 O O . GLN A 1 91 ? 4.477 5.441 -14.246 1.00 85.06 91 GLN A O 1
ATOM 683 N N . GLY A 1 92 ? 4.887 5.825 -12.058 1.00 83.62 92 GLY A N 1
ATOM 684 C CA . GLY A 1 92 ? 6.333 6.035 -12.169 1.00 83.62 92 GLY A CA 1
ATOM 685 C C . GLY A 1 92 ? 7.137 4.762 -12.460 1.00 83.62 92 GLY A C 1
ATOM 686 O O . GLY A 1 92 ? 8.352 4.833 -12.594 1.00 83.62 92 GLY A O 1
ATOM 687 N N . GLY A 1 93 ? 6.479 3.601 -12.557 1.00 87.44 93 GLY A N 1
ATOM 688 C CA . GLY A 1 93 ? 7.087 2.339 -12.978 1.00 87.44 93 GLY A CA 1
ATOM 689 C C . GLY A 1 93 ? 7.778 1.542 -11.884 1.00 87.44 93 GLY A C 1
ATOM 690 O O . GLY A 1 93 ? 8.289 0.466 -12.170 1.00 87.44 93 GLY A O 1
ATOM 691 N N . TYR A 1 94 ? 7.717 2.011 -10.645 1.00 90.62 94 TYR A N 1
ATOM 692 C CA . TYR A 1 94 ? 8.166 1.283 -9.466 1.00 90.62 94 TYR A CA 1
ATOM 693 C C . TYR A 1 94 ? 6.974 0.830 -8.629 1.00 90.62 94 TYR A C 1
ATOM 695 O O . TYR A 1 94 ? 5.852 1.325 -8.796 1.00 90.62 94 TYR A O 1
ATOM 703 N N . GLY A 1 95 ? 7.217 -0.085 -7.701 1.00 92.69 95 GLY A N 1
ATOM 704 C CA . GLY A 1 95 ? 6.261 -0.371 -6.644 1.00 92.69 95 GLY A CA 1
ATOM 705 C C . GLY A 1 95 ? 6.795 0.030 -5.277 1.00 92.69 95 GLY A C 1
ATOM 706 O O . GLY A 1 95 ? 7.981 0.320 -5.107 1.00 92.69 95 GLY A O 1
ATOM 707 N N . VAL A 1 96 ? 5.895 0.105 -4.304 1.00 94.31 96 VAL A N 1
ATOM 708 C CA . VAL A 1 96 ? 6.244 0.394 -2.911 1.00 94.31 96 VAL A CA 1
ATOM 709 C C . VAL A 1 96 ? 5.591 -0.636 -2.021 1.00 94.31 96 VAL A C 1
ATOM 711 O O . VAL A 1 96 ? 4.398 -0.891 -2.148 1.00 94.31 96 VAL A O 1
ATOM 714 N N . PHE A 1 97 ? 6.379 -1.207 -1.121 1.00 94.06 97 PHE A N 1
ATOM 715 C CA . PHE A 1 97 ? 5.899 -1.988 0.005 1.00 94.06 97 PHE A CA 1
ATOM 716 C C . PHE A 1 97 ? 5.915 -1.096 1.247 1.00 94.06 97 PHE A C 1
ATOM 718 O O . PHE A 1 97 ? 6.930 -0.461 1.527 1.00 94.06 97 PHE A O 1
ATOM 725 N N . TRP A 1 98 ? 4.805 -1.025 1.971 1.00 93.94 98 TRP A N 1
ATOM 726 C CA . TRP A 1 98 ? 4.667 -0.253 3.200 1.00 93.94 98 TRP A CA 1
ATOM 727 C C . TRP A 1 98 ? 4.269 -1.182 4.347 1.00 93.94 98 TRP A C 1
ATOM 729 O O . TRP A 1 98 ? 3.152 -1.703 4.382 1.00 93.94 98 TRP A O 1
ATOM 739 N N . ASP A 1 99 ? 5.196 -1.357 5.288 1.00 91.44 99 ASP A N 1
ATOM 740 C CA . ASP A 1 99 ? 4.938 -1.994 6.577 1.00 91.44 99 ASP A CA 1
ATOM 741 C C . ASP A 1 99 ? 4.136 -1.016 7.445 1.00 91.44 99 ASP A C 1
ATOM 743 O O . ASP A 1 99 ? 4.618 0.062 7.817 1.00 91.44 99 ASP A O 1
ATOM 747 N N . LEU A 1 100 ? 2.887 -1.371 7.759 1.00 90.12 100 LEU A N 1
ATOM 748 C CA . LEU A 1 100 ? 1.993 -0.467 8.475 1.00 90.12 100 LEU A CA 1
ATOM 749 C C . LEU A 1 100 ? 2.333 -0.376 9.962 1.00 90.12 100 LEU A C 1
ATOM 751 O O . LEU A 1 100 ? 1.900 0.584 10.600 1.00 90.12 100 LEU A O 1
ATOM 755 N N . LYS A 1 101 ? 3.069 -1.321 10.551 1.00 87.88 101 LYS A N 1
ATOM 756 C CA . LYS A 1 101 ? 3.475 -1.247 11.961 1.00 87.88 101 LYS A CA 1
ATOM 757 C C . LYS A 1 101 ? 4.765 -0.469 12.130 1.00 87.88 101 LYS A C 1
ATOM 759 O O . LYS A 1 101 ? 4.815 0.418 12.976 1.00 87.88 101 LYS A O 1
ATOM 764 N N . GLN A 1 102 ? 5.776 -0.783 11.328 1.00 87.88 102 GLN A N 1
ATOM 765 C CA . GLN A 1 102 ? 7.075 -0.111 11.373 1.00 87.88 102 GLN A CA 1
ATOM 766 C C . GLN A 1 102 ? 7.027 1.276 10.728 1.00 87.88 102 GLN A C 1
ATOM 768 O O . GLN A 1 102 ? 7.935 2.077 10.925 1.00 87.88 102 GLN A O 1
ATOM 773 N N . LEU A 1 103 ? 5.959 1.567 9.974 1.00 88.00 103 LEU A N 1
ATOM 774 C CA . LEU A 1 103 ? 5.805 2.780 9.171 1.00 88.00 103 LEU A CA 1
ATOM 775 C C . LEU A 1 103 ? 6.933 2.947 8.142 1.00 88.00 103 LEU A C 1
ATOM 777 O O . LEU A 1 103 ? 7.199 4.053 7.673 1.00 88.00 103 LEU A O 1
ATOM 781 N N . GLU A 1 104 ? 7.570 1.842 7.758 1.00 90.44 104 GLU A N 1
ATOM 782 C CA . GLU A 1 104 ? 8.663 1.824 6.799 1.00 90.44 104 GLU A CA 1
ATOM 783 C C . GLU A 1 104 ? 8.112 1.569 5.394 1.00 90.44 104 GLU A C 1
ATOM 785 O O . GLU A 1 104 ? 7.408 0.586 5.155 1.00 90.44 104 GLU A O 1
ATOM 790 N N . ALA A 1 105 ? 8.438 2.454 4.450 1.00 91.94 105 ALA A N 1
ATOM 791 C CA . ALA A 1 105 ? 8.140 2.258 3.037 1.00 91.94 105 ALA A CA 1
ATOM 792 C C . ALA A 1 105 ? 9.419 1.962 2.254 1.00 91.94 105 ALA A C 1
ATOM 794 O O . ALA A 1 105 ? 10.375 2.737 2.276 1.00 91.94 105 ALA A O 1
ATOM 795 N N . LYS A 1 106 ? 9.406 0.854 1.515 1.00 93.06 106 LYS A N 1
ATOM 796 C CA . LYS A 1 106 ? 10.494 0.413 0.644 1.00 93.06 106 LYS A CA 1
ATOM 797 C C . LYS A 1 106 ? 10.036 0.478 -0.802 1.00 93.06 106 LYS A C 1
ATOM 799 O O . LYS A 1 106 ? 9.100 -0.215 -1.200 1.00 93.06 106 LYS A O 1
ATOM 804 N N . LYS A 1 107 ? 10.704 1.319 -1.592 1.00 92.38 107 LYS A N 1
ATOM 805 C CA . LYS A 1 107 ? 10.547 1.325 -3.049 1.00 92.38 107 LYS A CA 1
ATOM 806 C C . LYS A 1 107 ? 11.279 0.114 -3.617 1.00 92.38 107 LYS A C 1
ATOM 808 O O . LYS A 1 107 ? 12.407 -0.166 -3.216 1.00 92.38 107 LYS A O 1
ATOM 813 N N . PHE A 1 108 ? 10.655 -0.570 -4.560 1.00 90.56 108 PHE A N 1
ATOM 814 C CA . PHE A 1 108 ? 11.292 -1.622 -5.334 1.00 90.56 108 PHE A CA 1
ATOM 815 C C . PHE A 1 108 ? 11.147 -1.318 -6.819 1.00 90.56 108 PHE A C 1
ATOM 817 O O . PHE A 1 108 ? 10.119 -0.817 -7.288 1.00 90.56 108 PHE A O 1
ATOM 824 N N . TYR A 1 109 ? 12.209 -1.628 -7.549 1.00 89.62 109 TYR A N 1
ATOM 825 C CA . TYR A 1 109 ? 12.307 -1.426 -8.981 1.00 89.62 109 TYR A CA 1
ATOM 826 C C . TYR A 1 109 ? 12.527 -2.793 -9.622 1.00 89.62 109 TYR A C 1
ATOM 828 O O . TYR A 1 109 ? 13.319 -3.577 -9.102 1.00 89.62 109 TYR A O 1
ATOM 836 N N . PRO A 1 110 ? 11.809 -3.113 -10.702 1.00 83.50 110 PRO A N 1
ATOM 837 C CA . PRO A 1 110 ? 12.069 -4.329 -11.446 1.00 83.50 110 PRO A CA 1
ATOM 838 C C . PRO A 1 110 ? 13.434 -4.225 -12.137 1.00 83.50 110 PRO A C 1
ATOM 840 O O . PRO A 1 110 ? 13.762 -3.187 -12.703 1.00 83.50 110 PRO A O 1
A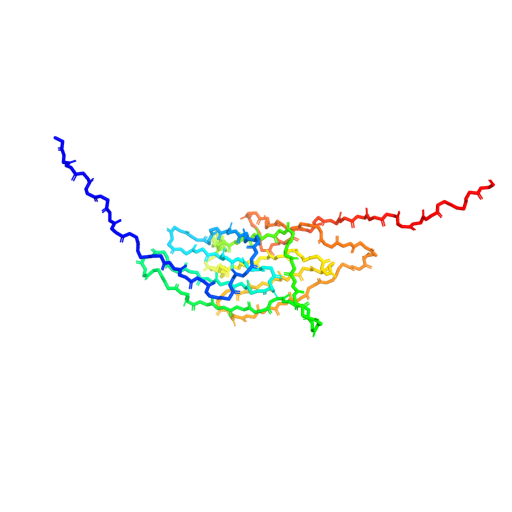TOM 843 N N . ASP A 1 111 ? 14.202 -5.315 -12.137 1.00 80.44 111 ASP A N 1
ATOM 844 C CA . ASP A 1 111 ? 15.492 -5.371 -12.846 1.00 80.44 111 ASP A CA 1
ATOM 845 C C . ASP A 1 111 ? 15.323 -5.269 -14.376 1.00 80.44 111 ASP A C 1
ATOM 847 O O . ASP A 1 111 ? 16.241 -4.901 -15.103 1.00 80.44 111 ASP A O 1
ATOM 851 N N . SER A 1 112 ? 14.137 -5.615 -14.880 1.00 71.75 112 SER A N 1
ATOM 852 C CA . SER A 1 112 ? 13.766 -5.529 -16.295 1.00 71.75 112 SER A CA 1
ATOM 853 C C . SER A 1 112 ? 13.216 -4.145 -16.663 1.00 71.75 112 SER A C 1
ATOM 855 O O . SER A 1 112 ? 12.508 -3.558 -15.850 1.00 71.75 112 SER A O 1
ATOM 857 N N . GLU A 1 113 ? 13.402 -3.693 -17.913 1.00 69.12 113 GLU A N 1
ATOM 858 C CA . GLU A 1 113 ? 12.968 -2.378 -18.455 1.00 69.12 113 GLU A CA 1
ATOM 859 C C . GLU A 1 113 ? 11.434 -2.125 -18.496 1.00 69.12 113 GLU A C 1
ATOM 861 O O . GLU A 1 113 ? 10.943 -1.267 -19.228 1.00 69.12 113 GLU A O 1
ATOM 866 N N . GLY A 1 114 ? 10.636 -2.876 -17.737 1.00 74.44 114 GLY A N 1
ATOM 867 C CA . GLY A 1 114 ? 9.186 -2.722 -17.660 1.00 74.44 114 GLY A CA 1
ATOM 868 C C . GLY A 1 114 ? 8.722 -1.832 -16.504 1.00 74.44 114 GLY A C 1
ATOM 869 O O . GLY A 1 114 ? 9.431 -1.594 -15.532 1.00 74.44 114 GLY A O 1
ATOM 870 N N . SER A 1 115 ? 7.472 -1.383 -16.590 1.00 86.00 115 SER A N 1
ATOM 871 C CA . SER A 1 115 ? 6.788 -0.633 -15.533 1.00 86.00 115 SER A CA 1
ATOM 872 C C . SER A 1 115 ? 6.024 -1.606 -14.631 1.00 86.00 115 SER A C 1
ATOM 874 O O . SER A 1 115 ? 5.321 -2.480 -15.145 1.00 86.00 115 SER A O 1
ATOM 876 N N . VAL A 1 116 ? 6.111 -1.462 -13.303 1.00 89.69 116 VAL A N 1
ATOM 877 C CA . VAL A 1 116 ? 5.235 -2.218 -12.388 1.00 89.69 116 VAL A CA 1
ATOM 878 C C . VAL A 1 116 ? 3.786 -1.787 -12.636 1.00 89.69 116 VAL A C 1
ATOM 880 O O . VAL A 1 116 ? 3.400 -0.653 -12.354 1.00 89.69 116 VAL A O 1
ATOM 883 N N . ALA A 1 117 ? 2.982 -2.686 -13.200 1.00 89.88 117 ALA A N 1
ATOM 884 C CA . ALA A 1 117 ? 1.602 -2.413 -13.587 1.00 89.88 117 ALA A CA 1
ATOM 885 C C . ALA A 1 117 ? 0.615 -2.768 -12.474 1.00 89.88 117 ALA A C 1
ATOM 887 O O . ALA A 1 117 ? -0.354 -2.042 -12.264 1.00 89.88 117 ALA A O 1
ATOM 888 N N . CYS A 1 118 ? 0.868 -3.858 -11.753 1.00 92.00 118 CYS A N 1
ATOM 889 C CA . CYS A 1 118 ? 0.052 -4.284 -10.626 1.00 92.00 118 CYS A CA 1
ATOM 890 C C . CYS A 1 118 ? 0.876 -5.052 -9.592 1.00 92.00 118 CYS A C 1
ATOM 892 O O . CYS A 1 118 ? 1.986 -5.514 -9.863 1.00 92.00 118 CYS A O 1
ATOM 894 N N . VAL A 1 119 ? 0.315 -5.176 -8.396 1.00 94.12 119 VAL A N 1
ATOM 895 C CA . VAL A 1 119 ? 0.891 -5.932 -7.284 1.00 94.12 119 VAL A CA 1
ATOM 896 C C . VAL A 1 119 ? -0.184 -6.831 -6.689 1.00 94.12 119 VAL A C 1
ATOM 898 O O . VAL A 1 119 ? -1.360 -6.479 -6.732 1.00 94.12 119 VAL A O 1
ATOM 901 N N . ALA A 1 120 ? 0.204 -7.979 -6.141 1.00 93.56 120 ALA A N 1
ATOM 902 C CA . ALA A 1 120 ? -0.699 -8.867 -5.418 1.00 93.56 120 ALA A CA 1
ATOM 903 C C . ALA A 1 120 ? 0.059 -9.628 -4.332 1.00 93.56 120 ALA A C 1
ATOM 905 O O . ALA A 1 120 ? 1.125 -10.188 -4.588 1.00 93.56 120 ALA A O 1
ATOM 906 N N . PHE A 1 121 ? -0.496 -9.667 -3.126 1.00 90.50 121 PHE A N 1
ATOM 907 C CA . PHE A 1 121 ? 0.051 -10.494 -2.058 1.00 90.50 121 PHE A CA 1
ATOM 908 C C . PHE A 1 121 ? -0.313 -11.959 -2.271 1.00 90.50 121 PHE A C 1
ATOM 910 O O . PHE A 1 121 ? -1.433 -12.284 -2.669 1.00 90.50 121 PHE A O 1
ATOM 917 N N . ILE A 1 122 ? 0.633 -12.851 -1.985 1.00 86.94 122 ILE A N 1
ATOM 918 C CA . ILE A 1 122 ? 0.343 -14.279 -1.896 1.00 86.94 122 ILE A CA 1
ATOM 919 C C . ILE A 1 122 ? -0.361 -14.517 -0.553 1.00 86.94 122 ILE A C 1
ATOM 921 O O . ILE A 1 122 ? 0.243 -14.261 0.479 1.00 86.94 122 ILE A O 1
ATOM 925 N N . PRO A 1 123 ? -1.599 -15.044 -0.514 1.00 73.56 123 PRO A N 1
ATOM 926 C CA . PRO A 1 123 ? -2.372 -15.111 0.730 1.00 73.56 123 PRO A CA 1
ATOM 927 C C . PRO A 1 123 ? -1.706 -15.903 1.858 1.00 73.56 123 PRO A C 1
ATOM 929 O O . PRO A 1 123 ? -1.984 -15.666 3.016 1.00 73.56 123 PRO A O 1
ATOM 932 N N . THR A 1 124 ? -0.855 -16.877 1.543 1.00 70.25 124 THR A N 1
ATOM 933 C CA . THR A 1 124 ? -0.282 -17.796 2.541 1.00 70.25 124 THR A CA 1
ATOM 934 C C . THR A 1 124 ? 1.170 -17.484 2.891 1.00 70.25 124 THR A C 1
ATOM 936 O O . THR A 1 124 ? 1.815 -18.264 3.588 1.00 70.25 124 THR A O 1
ATOM 939 N N . ARG A 1 125 ? 1.762 -16.444 2.297 1.00 67.19 125 ARG A N 1
ATOM 940 C CA . ARG A 1 125 ? 3.197 -16.163 2.414 1.00 67.19 125 ARG A CA 1
ATOM 941 C C . ARG A 1 125 ? 3.424 -14.666 2.408 1.00 67.19 125 ARG A C 1
ATOM 943 O O . ARG A 1 125 ? 2.731 -13.947 1.704 1.00 67.19 125 ARG A O 1
ATOM 950 N N . ASP A 1 126 ? 4.470 -14.221 3.087 1.00 72.81 126 ASP A N 1
ATOM 951 C CA . ASP A 1 126 ? 4.932 -12.833 3.007 1.00 72.81 126 ASP A CA 1
ATOM 952 C C . ASP A 1 126 ? 5.686 -12.567 1.693 1.00 72.81 126 ASP A C 1
ATOM 954 O O . ASP A 1 126 ? 6.871 -12.246 1.657 1.00 72.81 126 ASP A O 1
ATOM 958 N N . LEU A 1 127 ? 5.022 -12.845 0.574 1.00 83.50 127 LEU A N 1
ATOM 959 C CA . LEU A 1 127 ? 5.573 -12.711 -0.763 1.00 83.50 127 LEU A CA 1
ATOM 960 C C . LEU A 1 127 ? 4.657 -11.828 -1.601 1.00 83.50 127 LEU A C 1
ATOM 962 O O . LEU A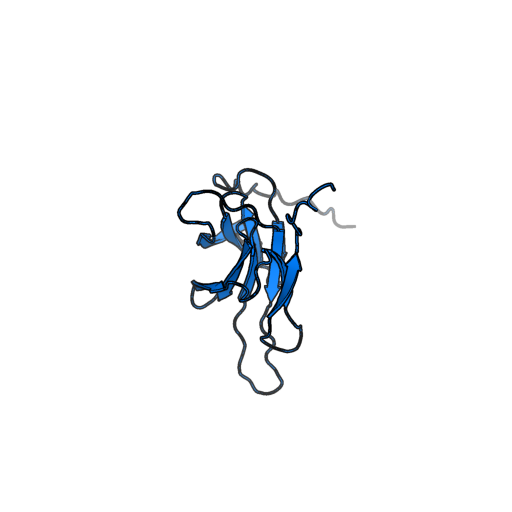 1 127 ? 3.429 -11.956 -1.573 1.00 83.50 127 LEU A O 1
ATOM 966 N N . LEU A 1 128 ? 5.287 -10.971 -2.399 1.00 88.88 128 LEU A N 1
ATOM 967 C CA . LEU A 1 128 ? 4.619 -10.040 -3.291 1.00 88.88 128 LEU A CA 1
ATOM 968 C C . LEU A 1 128 ? 4.830 -10.469 -4.743 1.00 88.88 128 LEU A C 1
ATOM 970 O O . LEU A 1 128 ? 5.959 -10.529 -5.229 1.00 88.88 128 LEU A O 1
ATOM 974 N N . ALA A 1 129 ? 3.738 -10.743 -5.448 1.00 91.06 129 ALA A N 1
ATOM 975 C CA . ALA A 1 129 ? 3.751 -10.888 -6.892 1.00 91.06 129 ALA A CA 1
ATOM 976 C C . ALA A 1 129 ? 3.680 -9.504 -7.549 1.00 91.06 129 ALA A C 1
ATOM 978 O O . ALA A 1 129 ? 2.878 -8.653 -7.156 1.00 91.06 129 ALA A O 1
ATOM 979 N N . MET A 1 130 ? 4.502 -9.299 -8.576 1.00 90.88 130 MET A N 1
ATOM 980 C CA . MET A 1 130 ? 4.523 -8.078 -9.376 1.00 90.88 130 MET A CA 1
ATOM 981 C C . MET A 1 130 ? 4.113 -8.405 -10.806 1.00 90.88 130 MET A C 1
ATOM 983 O O . MET A 1 130 ? 4.755 -9.212 -11.479 1.00 90.88 130 MET A O 1
ATOM 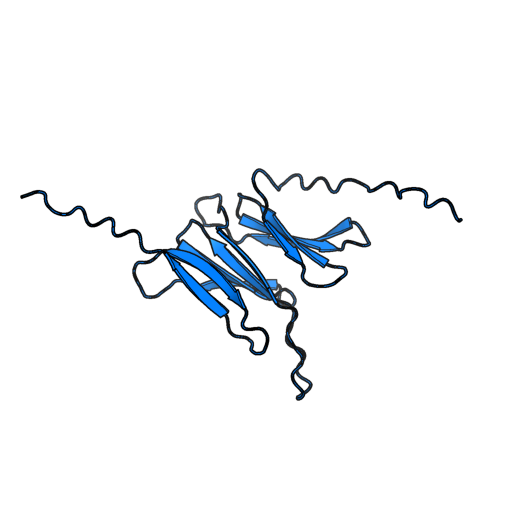987 N N . GLY A 1 131 ? 3.046 -7.766 -11.275 1.00 89.19 131 GLY A N 1
ATOM 988 C CA . GLY A 1 131 ? 2.678 -7.786 -12.681 1.00 89.19 131 GLY A CA 1
ATOM 989 C C . GLY A 1 131 ? 3.401 -6.670 -13.418 1.00 89.19 131 GLY A C 1
ATOM 990 O O . GLY A 1 131 ? 3.256 -5.491 -13.089 1.00 89.19 131 GLY A O 1
ATOM 991 N N . MET A 1 132 ? 4.177 -7.050 -14.424 1.00 88.31 132 MET A N 1
ATOM 992 C CA . MET A 1 132 ? 4.948 -6.131 -15.251 1.00 88.31 132 MET A CA 1
ATOM 993 C C . MET A 1 132 ? 4.146 -5.739 -16.491 1.00 88.31 132 MET A C 1
ATOM 995 O O . MET A 1 132 ? 3.616 -6.597 -17.194 1.00 88.31 132 MET A O 1
ATOM 999 N N . GLY A 1 133 ? 4.080 -4.443 -16.779 1.00 79.00 133 GLY A N 1
ATOM 1000 C CA . GLY A 1 133 ? 3.617 -3.926 -18.059 1.00 79.00 133 GLY A CA 1
ATOM 1001 C C . GLY A 1 133 ? 4.816 -3.599 -18.939 1.00 79.00 133 GLY A C 1
ATOM 1002 O O . GLY A 1 133 ? 5.651 -2.773 -18.566 1.00 79.00 133 GLY A O 1
ATOM 1003 N N . SER A 1 134 ? 4.895 -4.214 -20.115 1.00 66.94 134 SER A N 1
ATOM 1004 C CA . SER A 1 134 ? 5.796 -3.774 -21.174 1.00 66.94 134 SER A CA 1
ATOM 1005 C C . SER A 1 134 ? 5.007 -2.963 -22.198 1.00 66.94 134 SER A C 1
ATOM 1007 O O . SER A 1 134 ? 4.028 -3.429 -22.776 1.00 66.94 134 SER A O 1
ATOM 1009 N N . TYR A 1 135 ? 5.448 -1.730 -22.430 1.00 58.72 135 TYR A N 1
ATOM 1010 C CA . TYR A 1 135 ? 5.169 -1.039 -23.681 1.00 58.72 135 TYR A CA 1
ATOM 1011 C C . TYR A 1 135 ? 6.443 -1.162 -24.508 1.00 58.72 135 TYR A C 1
ATOM 1013 O O . TYR A 1 135 ? 7.393 -0.433 -24.224 1.00 58.72 135 TYR A O 1
ATOM 1021 N N . PRO A 1 136 ? 6.531 -2.080 -25.488 1.00 54.25 136 PRO A N 1
ATOM 1022 C CA . PRO A 1 136 ? 7.608 -2.006 -26.457 1.00 54.25 136 PRO A CA 1
ATOM 1023 C C . PRO A 1 136 ? 7.437 -0.690 -27.225 1.00 54.25 136 PRO A C 1
ATOM 1025 O O . PRO A 1 136 ? 6.664 -0.598 -28.172 1.00 54.25 136 PRO A O 1
ATOM 1028 N N . LEU A 1 137 ? 8.141 0.354 -26.782 1.00 53.84 137 LEU A N 1
ATOM 1029 C CA . LEU A 1 137 ? 8.292 1.611 -27.518 1.00 53.84 137 LEU A CA 1
ATOM 1030 C C . LEU A 1 137 ? 9.330 1.477 -28.637 1.00 53.84 137 LEU A C 1
ATOM 1032 O O . LEU A 1 137 ? 9.719 2.473 -29.245 1.00 53.84 137 LEU A O 1
ATOM 1036 N N . THR A 1 138 ? 9.782 0.256 -28.937 1.00 54.34 138 THR A N 1
ATOM 1037 C CA . THR A 1 138 ? 10.551 -0.013 -30.141 1.00 54.34 138 THR A CA 1
ATOM 1038 C C . THR A 1 138 ? 9.642 0.215 -31.340 1.00 54.34 138 THR A C 1
ATOM 1040 O O . THR A 1 138 ? 8.928 -0.665 -31.818 1.00 54.34 138 THR A O 1
ATOM 1043 N N . HIS A 1 139 ? 9.679 1.451 -31.836 1.00 48.22 139 HIS A N 1
ATOM 1044 C CA . HIS A 1 139 ? 9.410 1.751 -33.225 1.00 48.22 139 HIS A CA 1
ATOM 1045 C C . HIS A 1 139 ? 10.090 0.667 -34.063 1.00 48.22 139 HIS A C 1
ATOM 1047 O O . HIS A 1 139 ? 11.319 0.584 -34.108 1.00 48.22 139 HIS A O 1
ATOM 1053 N N . TYR A 1 140 ? 9.298 -0.178 -34.721 1.00 47.56 140 TYR A N 1
ATOM 1054 C CA . TYR A 1 140 ? 9.787 -0.857 -35.909 1.00 47.56 140 TYR A CA 1
ATOM 1055 C C . TYR A 1 140 ? 10.389 0.232 -36.805 1.00 47.56 140 TYR A C 1
ATOM 1057 O O . TYR A 1 140 ? 9.679 1.204 -37.095 1.00 47.56 140 TYR A O 1
ATOM 1065 N N . PRO A 1 141 ? 11.655 0.131 -37.248 1.00 48.69 141 PRO A N 1
ATOM 1066 C CA . PRO A 1 141 ? 12.073 0.935 -38.378 1.00 48.69 141 PRO A CA 1
ATOM 1067 C C . PRO A 1 141 ? 11.154 0.522 -39.529 1.00 48.69 141 PRO A C 1
ATOM 1069 O O . PRO A 1 141 ? 11.179 -0.633 -39.963 1.00 48.69 141 PRO A O 1
ATOM 1072 N N . MET A 1 142 ? 10.273 1.427 -39.964 1.00 51.62 142 MET A N 1
ATOM 1073 C CA . MET A 1 142 ? 9.588 1.234 -41.235 1.00 51.62 142 MET A CA 1
ATOM 1074 C C . MET A 1 142 ? 10.690 1.124 -42.290 1.00 51.62 142 MET A C 1
ATOM 1076 O O . MET A 1 142 ? 11.520 2.027 -42.408 1.00 51.62 142 MET A O 1
ATOM 1080 N N . LYS A 1 143 ? 10.754 -0.034 -42.949 1.00 55.22 143 LYS A N 1
ATOM 1081 C CA . LYS A 1 143 ? 11.583 -0.233 -44.137 1.00 55.22 143 LYS A CA 1
ATOM 1082 C C . LYS A 1 143 ? 11.071 0.623 -45.285 1.00 55.22 143 LYS A C 1
ATOM 1084 O O . LYS A 1 143 ? 9.832 0.773 -45.378 1.00 55.22 143 LYS A O 1
#

Radius of gyration: 18.23 Å; chains: 1; bounding box: 55×40×60 Å

Foldseek 3Di:
DDDDDDDPDDDPPPVVAPDDKDWEDLDPQWIWIAHQFQKTFIAGNVVRDGPDIDHPDDPVTGWGWLEKYKANADCDVPRPRDAIWMKTFTPVQWIWIARPVVRDIDIDHDPDPWRQNYWDQDRPDRDIDTDTDDDPPPDDPPD